Protein AF-A0A7Z2K3E3-F1 (afdb_monomer_lite)

Radius of gyration: 13.92 Å; chains: 1; bounding box: 28×27×29 Å

Sequence (45 aa):
MIRGNVNGEAAFSMDMDNSLNVIAISEAAGFPEDKAECKEKVCDY

Structure (mmCIF, N/CA/C/O backbone):
data_AF-A0A7Z2K3E3-F1
#
_entry.id   AF-A0A7Z2K3E3-F1
#
loop_
_atom_site.group_PDB
_atom_site.id
_atom_site.type_symbol
_atom_site.label_atom_id
_atom_site.label_alt_id
_atom_site.label_comp_id
_atom_site.label_asym_id
_atom_site.label_entity_id
_atom_site.label_seq_id
_atom_site.pdbx_PDB_ins_code
_atom_site.Cartn_x
_atom_site.Cartn_y
_atom_site.Cartn_z
_atom_site.occupancy
_atom_site.B_iso_or_equiv
_atom_site.auth_seq_id
_atom_site.auth_comp_id
_atom_site.auth_asym_id
_atom_site.auth_atom_id
_atom_site.pdbx_PDB_model_num
ATOM 1 N N . MET A 1 1 ? -7.160 -9.072 4.061 1.00 80.19 1 MET A N 1
ATOM 2 C CA . MET A 1 1 ? -6.435 -8.706 2.834 1.00 80.19 1 MET A CA 1
ATOM 3 C C . MET A 1 1 ? -7.274 -8.877 1.569 1.00 80.19 1 MET A C 1
ATOM 5 O O . MET A 1 1 ? -7.572 -9.996 1.165 1.00 80.19 1 MET A O 1
ATOM 9 N N . ILE A 1 2 ? -7.611 -7.759 0.930 1.00 88.44 2 ILE A N 1
ATOM 10 C CA . ILE A 1 2 ? -8.075 -7.645 -0.457 1.00 88.44 2 ILE A CA 1
ATOM 11 C C . ILE A 1 2 ? -6.897 -7.221 -1.336 1.00 88.44 2 ILE A C 1
ATOM 13 O O . ILE A 1 2 ? -6.026 -6.479 -0.888 1.00 88.44 2 ILE A O 1
ATOM 17 N N . ARG A 1 3 ? -6.879 -7.687 -2.587 1.00 90.31 3 ARG A N 1
ATOM 18 C CA . ARG A 1 3 ? -5.925 -7.267 -3.620 1.00 90.31 3 ARG A CA 1
ATOM 19 C C . ARG A 1 3 ? -6.683 -6.667 -4.794 1.00 90.31 3 ARG A C 1
ATOM 21 O O . ARG A 1 3 ? -7.724 -7.200 -5.176 1.00 90.31 3 ARG A O 1
ATOM 28 N N . GLY A 1 4 ? -6.154 -5.595 -5.364 1.00 87.75 4 GLY A N 1
ATOM 29 C CA . GLY A 1 4 ? -6.734 -4.933 -6.526 1.00 87.75 4 GLY A CA 1
ATOM 30 C C . GLY A 1 4 ? -5.669 -4.271 -7.387 1.00 87.75 4 GLY A C 1
ATOM 31 O O . GLY A 1 4 ? -4.501 -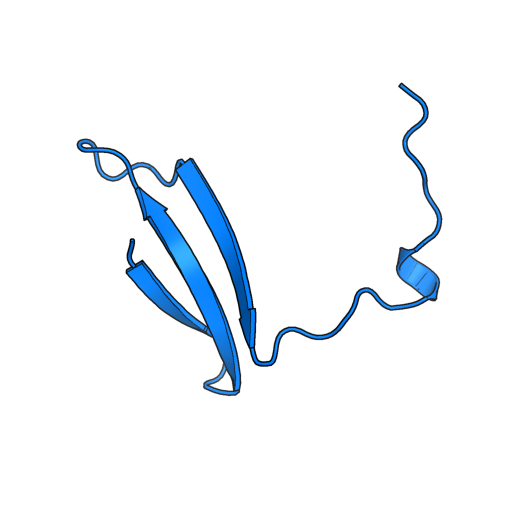4.227 -7.012 1.00 87.75 4 GLY A O 1
ATOM 32 N N . ASN A 1 5 ? -6.088 -3.767 -8.547 1.00 89.56 5 ASN A N 1
ATOM 33 C CA . ASN A 1 5 ? -5.227 -3.018 -9.457 1.00 89.56 5 ASN A CA 1
ATOM 34 C C . ASN A 1 5 ? -5.872 -1.673 -9.795 1.00 89.56 5 ASN A C 1
ATOM 36 O O . ASN A 1 5 ? -7.066 -1.619 -10.094 1.00 89.56 5 ASN A O 1
ATOM 40 N N . VAL A 1 6 ? -5.078 -0.605 -9.806 1.00 83.00 6 VAL A N 1
ATOM 41 C CA . VAL A 1 6 ? -5.453 0.695 -10.372 1.00 83.00 6 VAL A CA 1
ATOM 42 C C . VAL A 1 6 ? -5.146 0.657 -11.864 1.00 83.00 6 VAL A C 1
ATOM 44 O O . VAL A 1 6 ? -4.025 0.345 -12.261 1.00 83.00 6 VAL A O 1
ATO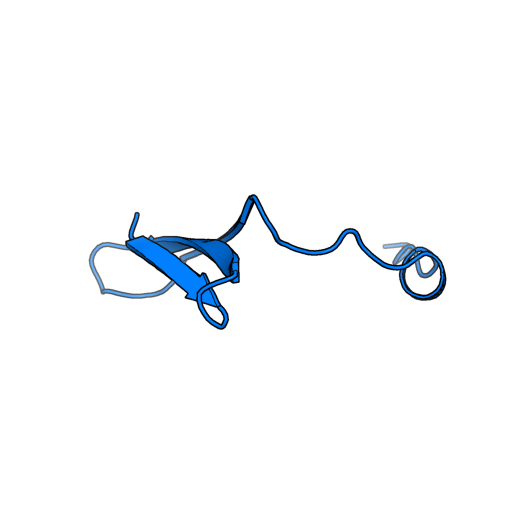M 47 N N . ASN A 1 7 ? -6.160 0.915 -12.694 1.00 84.44 7 ASN A N 1
ATOM 48 C CA . ASN A 1 7 ? -6.077 0.902 -14.162 1.00 84.44 7 ASN A CA 1
ATOM 49 C C . ASN A 1 7 ? -5.520 -0.399 -14.781 1.00 84.44 7 ASN A C 1
ATOM 51 O O . ASN A 1 7 ? -5.128 -0.412 -15.940 1.00 84.44 7 ASN A O 1
ATOM 55 N N . GLY A 1 8 ? -5.504 -1.504 -14.027 1.00 83.69 8 GLY A N 1
ATOM 56 C CA . GLY A 1 8 ? -4.901 -2.769 -14.461 1.00 83.69 8 GLY A CA 1
ATOM 57 C C . GLY A 1 8 ? -3.368 -2.799 -14.416 1.00 83.69 8 GLY A C 1
ATOM 58 O O . GLY A 1 8 ? -2.792 -3.812 -14.799 1.00 83.69 8 GLY A O 1
ATOM 59 N N . GLU A 1 9 ? -2.722 -1.737 -13.931 1.00 82.31 9 GLU A N 1
ATOM 60 C CA . GLU A 1 9 ? -1.265 -1.558 -13.998 1.00 82.31 9 GLU A CA 1
ATOM 61 C C . GLU A 1 9 ? -0.596 -1.569 -12.619 1.00 82.31 9 GLU A C 1
ATOM 63 O O . GLU A 1 9 ? 0.420 -2.237 -12.439 1.00 82.31 9 GLU A O 1
ATOM 68 N N . ALA A 1 10 ? -1.170 -0.870 -11.635 1.00 86.19 10 ALA A N 1
ATOM 69 C CA . ALA A 1 10 ? -0.563 -0.710 -10.315 1.00 86.19 10 ALA A CA 1
ATOM 70 C C . ALA A 1 10 ? -1.315 -1.530 -9.261 1.00 86.19 10 ALA A C 1
ATOM 72 O O . ALA A 1 10 ? -2.483 -1.263 -8.963 1.00 86.19 10 ALA A O 1
ATOM 73 N N . ALA A 1 11 ? -0.653 -2.538 -8.700 1.00 89.50 11 ALA A N 1
ATOM 74 C CA . ALA A 1 11 ? -1.238 -3.433 -7.713 1.00 89.50 11 ALA A CA 1
ATOM 75 C C . ALA A 1 11 ? -1.255 -2.794 -6.325 1.00 89.50 11 ALA A C 1
ATOM 77 O O . ALA A 1 11 ? -0.258 -2.236 -5.881 1.00 89.50 11 ALA A O 1
ATOM 78 N N . PHE A 1 12 ? -2.364 -2.930 -5.607 1.00 90.50 12 PHE A N 1
ATOM 79 C CA . PHE A 1 12 ? -2.480 -2.522 -4.210 1.00 90.50 12 PHE A CA 1
ATOM 80 C C . PHE A 1 12 ? -3.069 -3.650 -3.368 1.00 90.50 12 PHE A C 1
ATOM 82 O O . PHE A 1 12 ? -3.767 -4.547 -3.863 1.00 90.50 12 PHE A O 1
ATOM 89 N N . SER A 1 13 ? -2.834 -3.572 -2.064 1.00 91.06 13 SER A N 1
ATOM 90 C CA . SER A 1 13 ? -3.521 -4.392 -1.075 1.00 91.06 13 SER A CA 1
ATOM 91 C C . SER A 1 13 ? -4.216 -3.534 -0.032 1.00 91.06 13 SER A C 1
ATOM 93 O O . SER A 1 13 ? -3.722 -2.477 0.349 1.00 91.06 13 SER A O 1
ATOM 95 N N . MET A 1 14 ? -5.363 -4.009 0.441 1.00 92.12 14 MET A N 1
ATOM 96 C CA . MET A 1 14 ? -6.114 -3.393 1.529 1.00 92.12 14 MET A CA 1
ATOM 97 C C . MET A 1 14 ? -6.368 -4.421 2.616 1.00 92.12 14 MET A C 1
ATOM 99 O O . MET A 1 14 ? -6.791 -5.545 2.332 1.00 92.12 14 MET A O 1
ATOM 103 N N . ASP A 1 15 ? -6.175 -4.026 3.862 1.00 93.50 15 ASP A N 1
ATOM 104 C CA . ASP A 1 15 ? -6.607 -4.808 5.008 1.00 93.50 15 ASP A CA 1
ATOM 105 C C . ASP A 1 15 ? -7.825 -4.172 5.656 1.00 93.50 15 ASP A C 1
ATOM 107 O O . ASP A 1 15 ? -7.958 -2.949 5.739 1.00 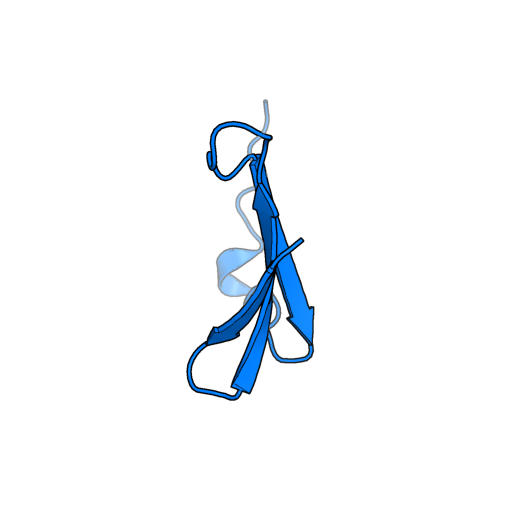93.50 15 ASP A O 1
ATOM 111 N N . MET A 1 16 ? -8.737 -5.045 6.077 1.00 94.00 16 MET A N 1
ATOM 112 C CA . MET A 1 16 ? -10.001 -4.671 6.686 1.00 94.00 16 MET A CA 1
ATOM 113 C C . MET A 1 16 ? -10.178 -5.393 8.008 1.00 94.00 16 MET A C 1
ATOM 115 O O . MET A 1 16 ? -9.711 -6.525 8.169 1.00 94.00 16 MET A O 1
ATOM 119 N N . ASP A 1 17 ? -10.864 -4.732 8.931 1.00 93.31 17 ASP A N 1
ATOM 120 C CA . ASP A 1 17 ? -11.310 -5.346 10.173 1.00 93.31 17 ASP A CA 1
ATOM 121 C C . ASP A 1 17 ? -12.561 -6.225 9.962 1.00 93.31 17 ASP A C 1
ATOM 123 O O . ASP A 1 17 ? -13.137 -6.314 8.873 1.00 93.31 17 ASP A O 1
ATOM 127 N N . ASN A 1 18 ? -13.012 -6.874 11.038 1.00 93.31 18 ASN A N 1
ATOM 128 C CA . ASN A 1 18 ? -14.209 -7.721 11.018 1.00 93.31 18 ASN A CA 1
ATOM 129 C C . ASN A 1 18 ? -15.519 -6.938 10.802 1.00 93.31 18 ASN A C 1
ATOM 131 O O . ASN A 1 18 ? -16.558 -7.554 10.577 1.00 93.31 18 ASN A O 1
ATOM 135 N N . SER A 1 19 ? -15.480 -5.606 10.885 1.00 96.56 19 SER A N 1
ATOM 136 C CA . SER A 1 19 ? -16.612 -4.706 10.639 1.00 96.56 19 SER A CA 1
ATOM 137 C C . SER A 1 19 ? -16.574 -4.094 9.234 1.00 96.56 19 SER A C 1
ATOM 139 O O . SER A 1 19 ? -17.376 -3.210 8.942 1.00 96.56 19 SER A O 1
ATOM 141 N N . LEU A 1 20 ? -15.680 -4.576 8.359 1.00 90.06 20 LEU A N 1
ATOM 142 C CA . LEU A 1 20 ? -15.469 -4.091 6.991 1.00 90.06 20 LEU A CA 1
ATOM 143 C C . LEU A 1 20 ? -14.921 -2.655 6.902 1.00 90.06 20 LEU A C 1
ATOM 145 O O . LEU A 1 20 ? -15.031 -2.022 5.852 1.00 90.06 20 LEU A O 1
ATOM 149 N N . ASN A 1 21 ? -14.299 -2.138 7.963 1.00 94.06 21 ASN A N 1
ATOM 150 C CA . ASN A 1 21 ? -13.561 -0.879 7.884 1.00 94.06 21 ASN A CA 1
ATOM 151 C C . ASN A 1 21 ? -12.168 -1.126 7.313 1.00 94.06 21 ASN A C 1
ATOM 153 O O . ASN A 1 21 ? -11.500 -2.093 7.681 1.00 94.06 21 ASN A O 1
ATOM 157 N N . VAL A 1 22 ? -11.703 -0.215 6.461 1.00 91.25 22 VAL A N 1
ATOM 158 C CA . VAL A 1 22 ? -10.326 -0.230 5.960 1.00 91.25 22 VAL A CA 1
ATOM 159 C C . VAL A 1 22 ? -9.391 0.237 7.069 1.00 91.25 22 VAL A C 1
ATOM 161 O O . VAL A 1 22 ? -9.531 1.348 7.575 1.00 91.25 22 VAL A O 1
ATOM 164 N N . ILE A 1 23 ? -8.432 -0.612 7.429 1.00 94.62 23 ILE A N 1
ATOM 165 C CA . ILE A 1 23 ? -7.441 -0.328 8.477 1.00 94.62 23 ILE A CA 1
ATOM 166 C C . ILE A 1 23 ? -6.044 -0.077 7.908 1.00 94.62 23 ILE A C 1
ATOM 168 O O . ILE A 1 23 ? -5.232 0.574 8.558 1.00 94.62 23 ILE A O 1
ATOM 172 N N . ALA A 1 24 ? -5.761 -0.565 6.699 1.00 91.31 24 ALA A N 1
ATOM 173 C CA . ALA A 1 24 ? -4.512 -0.290 6.003 1.00 91.31 24 ALA A CA 1
ATOM 174 C C . ALA A 1 24 ? -4.697 -0.377 4.486 1.00 91.31 24 ALA A C 1
ATOM 176 O O . ALA A 1 24 ? -5.461 -1.205 3.983 1.00 91.31 24 ALA A O 1
ATOM 177 N N . ILE A 1 25 ? -3.952 0.460 3.769 1.00 90.44 25 ILE A N 1
ATOM 178 C CA . ILE A 1 25 ? -3.783 0.402 2.318 1.00 90.44 25 ILE A CA 1
ATOM 179 C C . ILE A 1 25 ? -2.280 0.379 2.063 1.00 90.44 25 ILE A C 1
ATOM 181 O O . ILE A 1 25 ? -1.538 1.149 2.671 1.00 90.44 25 ILE A O 1
ATOM 185 N N . SER A 1 26 ? -1.827 -0.521 1.201 1.00 88.75 26 SER A N 1
ATOM 186 C CA . SER A 1 26 ? -0.417 -0.647 0.847 1.00 88.75 26 SER A CA 1
ATOM 187 C C . SER A 1 26 ? -0.254 -0.724 -0.658 1.00 88.75 26 SER A C 1
ATOM 189 O O . SER A 1 26 ? -0.998 -1.423 -1.353 1.00 88.75 26 SER A O 1
ATOM 191 N N . GLU A 1 27 ? 0.744 0.000 -1.137 1.00 88.25 27 GLU A N 1
ATOM 192 C CA . GLU A 1 27 ? 1.200 -0.026 -2.517 1.00 88.25 27 GLU A CA 1
ATOM 193 C C . GLU A 1 27 ? 1.977 -1.321 -2.779 1.00 88.25 27 GLU A C 1
ATOM 195 O O . GLU A 1 27 ? 2.692 -1.827 -1.909 1.00 88.25 27 GLU A O 1
ATOM 200 N N . ALA A 1 28 ? 1.819 -1.886 -3.972 1.00 80.12 28 ALA A N 1
ATOM 201 C CA . ALA A 1 28 ? 2.569 -3.047 -4.432 1.00 80.12 28 ALA A CA 1
ATOM 202 C C . ALA A 1 28 ? 3.123 -2.792 -5.847 1.00 80.12 28 ALA A C 1
ATOM 204 O O . ALA A 1 28 ? 3.302 -1.651 -6.270 1.00 80.12 28 ALA A O 1
ATOM 205 N N . ALA A 1 29 ? 3.463 -3.859 -6.574 1.00 80.38 29 ALA A N 1
ATOM 206 C CA . ALA A 1 29 ? 4.124 -3.758 -7.873 1.00 80.38 29 ALA A CA 1
ATOM 207 C C . ALA A 1 29 ? 3.373 -2.837 -8.853 1.00 80.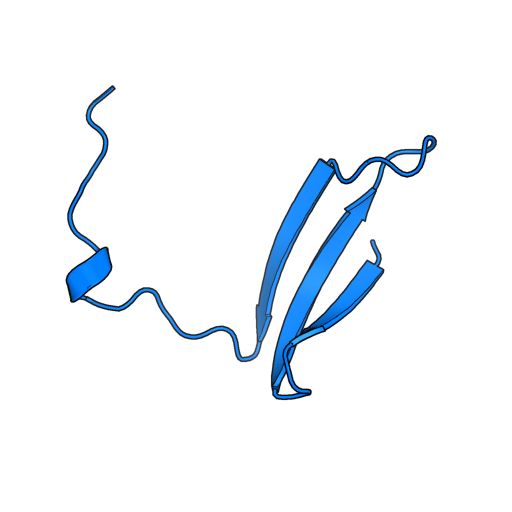38 29 ALA A C 1
ATOM 209 O O . ALA A 1 29 ? 2.159 -2.949 -9.018 1.00 80.38 29 ALA A O 1
ATOM 210 N N . GLY A 1 30 ? 4.116 -1.958 -9.528 1.00 82.00 30 GLY A N 1
ATOM 211 C CA . GLY A 1 30 ? 3.573 -1.038 -10.530 1.00 82.00 30 GLY A CA 1
ATOM 212 C C . GLY A 1 30 ? 3.115 0.313 -9.978 1.00 82.00 30 GLY A C 1
ATOM 213 O O . GLY A 1 30 ? 2.796 1.191 -10.776 1.00 82.00 30 GLY A O 1
ATOM 214 N N . PHE A 1 31 ? 3.124 0.523 -8.655 1.00 82.62 31 PHE A N 1
ATOM 215 C CA . PHE A 1 31 ? 2.992 1.875 -8.114 1.00 82.62 31 PHE A CA 1
ATOM 216 C C . PHE A 1 31 ? 4.238 2.707 -8.455 1.00 82.62 31 PHE A C 1
ATOM 218 O O . PHE A 1 31 ? 5.360 2.216 -8.293 1.00 82.62 31 PHE A O 1
ATOM 225 N N . PRO A 1 32 ? 4.064 3.929 -8.993 1.00 77.19 32 PRO A N 1
ATOM 226 C CA . PRO A 1 32 ? 5.186 4.795 -9.314 1.00 77.19 32 PRO A CA 1
ATOM 227 C C . PRO A 1 32 ? 5.900 5.204 -8.028 1.00 77.19 32 PRO A C 1
ATOM 229 O O . PRO A 1 32 ? 5.252 5.501 -7.030 1.00 77.19 32 PRO A O 1
ATOM 232 N N . GLU A 1 33 ? 7.232 5.262 -8.065 1.00 78.00 33 GLU A N 1
ATOM 233 C CA . GLU A 1 33 ? 7.966 5.858 -6.952 1.00 78.00 33 GLU A CA 1
ATOM 234 C C . GLU A 1 33 ? 7.537 7.312 -6.751 1.00 78.00 33 GLU A C 1
ATOM 236 O O . GLU A 1 33 ? 7.249 8.029 -7.721 1.00 78.00 33 GLU A O 1
ATOM 241 N N . ASP A 1 34 ? 7.568 7.756 -5.492 1.00 76.69 34 ASP A N 1
ATOM 242 C CA . ASP A 1 34 ? 7.419 9.164 -5.158 1.00 76.69 34 ASP A CA 1
ATOM 243 C C . ASP A 1 34 ? 8.346 9.992 -6.037 1.00 76.69 34 ASP A C 1
ATOM 245 O O . ASP A 1 34 ? 9.580 9.855 -6.013 1.00 76.69 34 ASP A O 1
ATOM 249 N N . LYS A 1 35 ? 7.731 10.867 -6.831 1.00 77.00 35 LYS A N 1
ATOM 250 C CA . LYS A 1 35 ? 8.477 11.765 -7.696 1.00 77.00 35 LYS A CA 1
ATOM 251 C C . LYS A 1 35 ? 9.418 12.606 -6.839 1.00 77.00 35 LYS A C 1
ATOM 253 O O . LYS A 1 35 ? 9.069 13.013 -5.735 1.00 77.00 35 LYS A O 1
ATOM 258 N N . ALA A 1 36 ? 10.594 12.930 -7.371 1.00 70.06 36 ALA A N 1
ATOM 259 C CA . ALA A 1 36 ? 11.575 13.745 -6.652 1.00 70.06 36 ALA A CA 1
ATOM 260 C C . ALA A 1 36 ? 11.000 15.103 -6.195 1.00 70.06 36 ALA A C 1
ATOM 262 O O . ALA A 1 36 ? 11.322 15.566 -5.109 1.00 70.06 36 ALA A O 1
ATOM 263 N N . GLU A 1 37 ? 10.079 15.684 -6.971 1.00 67.44 37 GLU A N 1
ATOM 264 C CA . GLU A 1 37 ? 9.327 16.901 -6.615 1.00 67.44 37 GLU A CA 1
ATOM 265 C C . GLU A 1 37 ? 8.416 16.747 -5.380 1.00 67.44 37 GLU A C 1
ATOM 267 O O . GLU A 1 37 ? 8.079 17.735 -4.735 1.00 67.44 37 GLU A O 1
ATOM 272 N N . CYS A 1 38 ? 8.035 15.516 -5.029 1.00 66.88 38 CYS A N 1
ATOM 273 C CA . CYS A 1 38 ? 7.235 15.180 -3.852 1.00 66.88 38 CYS A CA 1
ATOM 274 C C . CYS A 1 38 ? 8.095 14.777 -2.640 1.00 66.88 38 CYS A C 1
ATOM 276 O O . CYS A 1 38 ? 7.578 14.729 -1.527 1.00 66.88 38 CYS A O 1
ATOM 278 N N . LYS A 1 39 ? 9.398 14.512 -2.829 1.00 65.00 39 LYS A N 1
ATOM 279 C CA . LYS A 1 39 ? 10.301 13.983 -1.788 1.00 65.00 39 LYS A CA 1
ATOM 280 C C . LYS A 1 39 ? 10.773 15.005 -0.746 1.00 65.00 39 LYS A C 1
ATOM 282 O O . LYS A 1 39 ? 11.471 14.619 0.185 1.00 65.00 39 LYS A O 1
ATOM 287 N N . GLU A 1 40 ? 10.367 16.270 -0.827 1.00 66.94 40 GLU A N 1
ATOM 288 C CA . GLU A 1 40 ? 10.769 17.294 0.145 1.00 66.94 40 GLU A CA 1
ATOM 289 C C . GLU A 1 40 ? 9.584 18.085 0.706 1.00 66.94 40 GLU A C 1
ATOM 291 O O . GLU A 1 40 ? 9.336 19.228 0.334 1.00 66.94 40 GLU A O 1
ATOM 296 N N . LYS A 1 41 ? 8.8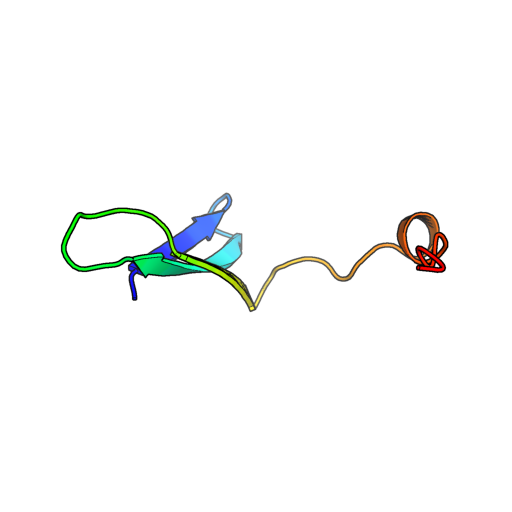97 17.485 1.682 1.00 61.31 41 LYS A N 1
ATOM 297 C CA . LYS A 1 41 ? 8.572 18.149 2.953 1.00 61.31 41 LYS A CA 1
ATOM 298 C C . LYS A 1 41 ? 8.596 17.094 4.048 1.00 61.31 41 LYS A C 1
ATOM 300 O O . LYS A 1 41 ? 7.596 16.433 4.307 1.00 61.31 41 LYS A O 1
ATOM 305 N N . VAL A 1 42 ? 9.756 16.931 4.679 1.00 62.28 42 VAL A N 1
ATOM 306 C CA . VAL A 1 42 ? 9.832 16.261 5.978 1.00 62.28 42 VAL A CA 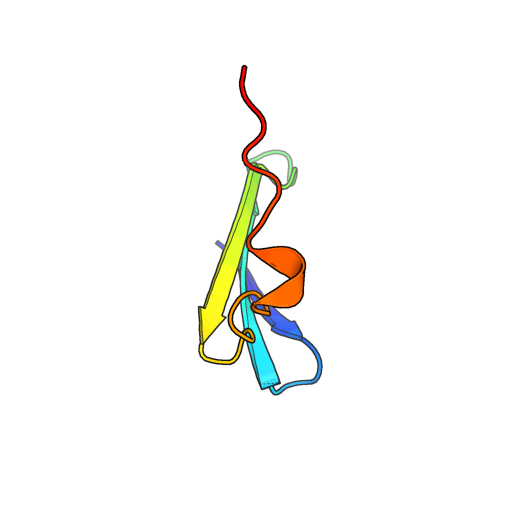1
ATOM 307 C C . VAL A 1 42 ? 8.930 17.065 6.914 1.00 62.28 42 VAL A C 1
ATOM 309 O O . VAL A 1 42 ? 9.184 18.243 7.161 1.00 62.28 42 VAL A O 1
ATOM 312 N N . CYS A 1 43 ? 7.821 16.475 7.358 1.00 61.41 43 CYS A N 1
ATOM 313 C CA . CYS A 1 43 ? 7.062 17.030 8.468 1.00 61.41 43 CYS A CA 1
ATOM 314 C C . CYS A 1 43 ? 7.929 16.863 9.718 1.00 61.41 43 CYS A C 1
ATOM 316 O O . CYS A 1 43 ? 7.926 15.791 10.317 1.00 61.41 43 CYS A O 1
ATOM 318 N N . ASP A 1 44 ? 8.703 17.893 10.067 1.00 52.75 44 ASP A N 1
ATOM 319 C CA . ASP A 1 44 ? 9.245 18.030 11.420 1.00 52.75 44 ASP A CA 1
ATOM 320 C C . ASP A 1 44 ? 8.053 18.032 12.385 1.00 52.75 44 ASP A C 1
ATOM 322 O O . ASP A 1 44 ? 7.180 18.903 12.294 1.00 52.75 44 ASP A O 1
ATOM 326 N N . TYR A 1 45 ? 7.988 17.019 13.248 1.00 50.53 45 TYR A N 1
ATOM 327 C CA . TYR A 1 45 ? 7.027 16.918 14.344 1.00 50.53 45 TYR A CA 1
ATOM 328 C C . TYR A 1 45 ? 7.752 17.098 15.674 1.00 50.53 45 TYR A C 1
ATOM 330 O O . TYR A 1 45 ? 8.782 16.413 15.870 1.00 50.53 45 TYR A O 1
#

pLDDT: mean 81.71, std 11.8, range [50.53, 96.56]

Secondary structure (DSSP, 8-state):
-EEEEETTTEEEEEEE-TTS-EEEEEE-TTPPPPPGGGS------

Foldseek 3Di:
DDWDDDVNAWIKDFDADPVRDTPDIGTDPRDDPDDPVRVDDDPPD